Protein AF-A0A7J5X0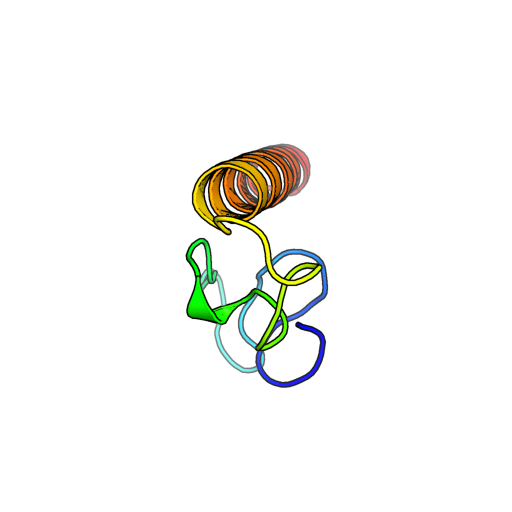U2-F1 (afdb_monomer_lite)

pLDDT: mean 91.57, std 4.62, range [80.0, 96.5]

Structure (mmCIF, N/CA/C/O backbone):
data_AF-A0A7J5X0U2-F1
#
_entry.id   AF-A0A7J5X0U2-F1
#
loop_
_atom_site.group_PDB
_atom_site.id
_atom_site.type_symbol
_atom_site.label_atom_id
_atom_site.label_alt_id
_atom_site.label_comp_id
_atom_site.label_asym_id
_atom_site.label_entity_id
_atom_site.label_seq_id
_atom_site.pdbx_PDB_ins_code
_atom_site.Cartn_x
_atom_site.Cartn_y
_atom_site.Cartn_z
_atom_site.occupancy
_atom_site.B_iso_or_equiv
_atom_site.auth_seq_id
_atom_site.auth_comp_id
_atom_site.auth_asym_id
_atom_site.auth_atom_id
_ato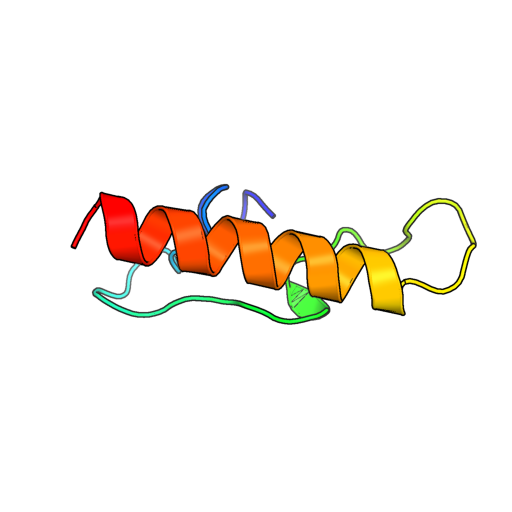m_site.pdbx_PDB_model_num
ATOM 1 N N . MET A 1 1 ? -4.279 -0.343 -6.235 1.00 80.00 1 MET A N 1
ATOM 2 C CA . MET A 1 1 ? -4.879 0.814 -5.521 1.00 80.00 1 MET A CA 1
ATOM 3 C C . MET A 1 1 ? -6.295 1.079 -5.999 1.00 80.00 1 MET A C 1
ATOM 5 O O . MET A 1 1 ? -6.585 0.787 -7.151 1.00 80.00 1 MET A O 1
ATOM 9 N N . GLY A 1 2 ? -7.163 1.643 -5.159 1.00 83.25 2 GLY A N 1
ATOM 10 C CA . GLY A 1 2 ? -8.461 2.179 -5.588 1.00 83.25 2 GLY A CA 1
ATOM 11 C C . GLY A 1 2 ? -9.582 1.152 -5.781 1.00 83.25 2 GLY A C 1
ATOM 12 O O . GLY A 1 2 ? -10.737 1.538 -5.652 1.00 83.25 2 GLY A O 1
ATOM 13 N N . GLU A 1 3 ? -9.254 -0.127 -5.977 1.00 88.12 3 GLU A N 1
ATOM 14 C CA . GLU A 1 3 ? -10.195 -1.252 -6.149 1.00 88.12 3 GLU A CA 1
ATOM 15 C C . GLU A 1 3 ? -10.517 -1.957 -4.814 1.00 88.12 3 GLU A C 1
ATOM 17 O O . GLU A 1 3 ? -11.566 -1.736 -4.214 1.00 88.12 3 GLU A O 1
ATOM 22 N N . ALA A 1 4 ? -9.580 -2.749 -4.277 1.00 91.56 4 ALA A N 1
ATOM 23 C CA . ALA A 1 4 ? -9.758 -3.469 -3.006 1.00 91.56 4 ALA A CA 1
ATOM 24 C C . ALA A 1 4 ? -9.569 -2.579 -1.762 1.00 91.56 4 ALA A C 1
ATOM 26 O O . ALA A 1 4 ? -10.166 -2.818 -0.715 1.00 91.56 4 ALA A O 1
ATOM 27 N N . ALA A 1 5 ? -8.765 -1.523 -1.893 1.00 92.88 5 ALA A N 1
ATOM 28 C CA . ALA A 1 5 ? -8.441 -0.581 -0.826 1.00 92.88 5 ALA A CA 1
ATOM 29 C C . ALA A 1 5 ? -8.599 0.868 -1.307 1.00 92.88 5 ALA A C 1
ATOM 31 O O . ALA A 1 5 ? -8.477 1.140 -2.512 1.00 92.88 5 ALA A O 1
ATOM 32 N N . SER A 1 6 ? -8.881 1.792 -0.388 1.00 92.88 6 SER A N 1
ATOM 33 C CA . SER A 1 6 ? -8.904 3.233 -0.653 1.00 92.88 6 SER A CA 1
ATOM 34 C C . SER A 1 6 ? -7.520 3.729 -1.104 1.00 92.88 6 SER A C 1
ATOM 36 O O . SER A 1 6 ? -6.538 2.985 -1.105 1.00 92.88 6 SER A O 1
ATOM 38 N N . MET A 1 7 ? -7.415 4.999 -1.502 1.00 91.81 7 MET A N 1
ATOM 39 C CA . MET A 1 7 ? -6.116 5.597 -1.854 1.00 91.81 7 MET A CA 1
ATOM 40 C C . MET A 1 7 ? -5.177 5.756 -0.651 1.00 91.81 7 MET A C 1
ATOM 42 O O . MET A 1 7 ? -3.985 5.998 -0.834 1.00 91.81 7 MET A O 1
ATOM 46 N N . ASP A 1 8 ? -5.700 5.582 0.559 1.00 91.62 8 ASP A N 1
ATOM 47 C CA . ASP A 1 8 ? -4.963 5.688 1.815 1.00 91.62 8 ASP A CA 1
ATOM 48 C C . ASP A 1 8 ? -4.796 4.310 2.476 1.00 91.62 8 ASP A C 1
ATOM 50 O O . ASP A 1 8 ? -4.615 4.204 3.678 1.00 91.62 8 ASP A O 1
ATOM 54 N N . GLY A 1 9 ? -4.891 3.231 1.691 1.00 93.06 9 GLY A N 1
ATOM 55 C CA . GLY A 1 9 ? -4.570 1.871 2.129 1.00 93.06 9 GLY A CA 1
ATOM 56 C C . GLY A 1 9 ? -5.670 1.152 2.914 1.00 93.06 9 GLY A C 1
ATOM 57 O O . GLY A 1 9 ? -5.549 -0.053 3.111 1.00 93.06 9 GLY A O 1
ATOM 58 N N . ALA A 1 10 ? -6.758 1.824 3.305 1.00 95.12 10 ALA A N 1
ATOM 59 C CA . ALA A 1 10 ? -7.865 1.199 4.040 1.00 95.12 10 ALA A CA 1
ATOM 60 C C . ALA A 1 10 ? -8.610 0.165 3.177 1.00 95.12 10 ALA A C 1
ATOM 62 O O . ALA A 1 10 ? -9.084 0.491 2.083 1.00 95.12 10 ALA A O 1
ATOM 63 N N . ILE A 1 11 ? -8.733 -1.075 3.656 1.00 96.00 11 ILE A N 1
ATOM 64 C CA . ILE A 1 11 ? -9.425 -2.154 2.943 1.00 96.00 11 ILE A CA 1
ATOM 65 C C . ILE A 1 11 ? -10.935 -1.917 2.972 1.00 96.00 11 ILE A C 1
ATOM 67 O O . ILE A 1 11 ? -11.538 -1.704 4.021 1.00 96.00 11 ILE A O 1
ATOM 71 N N . ARG A 1 12 ? -11.584 -2.001 1.809 1.00 93.25 12 ARG A N 1
ATOM 72 C CA . ARG A 1 12 ? -13.041 -1.862 1.732 1.00 93.25 12 ARG A CA 1
ATOM 73 C C . ARG A 1 12 ? -13.733 -3.043 2.417 1.00 93.25 12 ARG A C 1
ATOM 75 O O . ARG A 1 12 ? -13.419 -4.194 2.132 1.00 93.25 12 ARG A O 1
ATOM 82 N N . GLY A 1 13 ? -14.715 -2.749 3.268 1.00 95.25 13 GLY A N 1
ATOM 83 C CA . GLY A 1 13 ? -15.512 -3.759 3.976 1.00 95.25 13 GLY A CA 1
ATOM 84 C C . GLY A 1 13 ?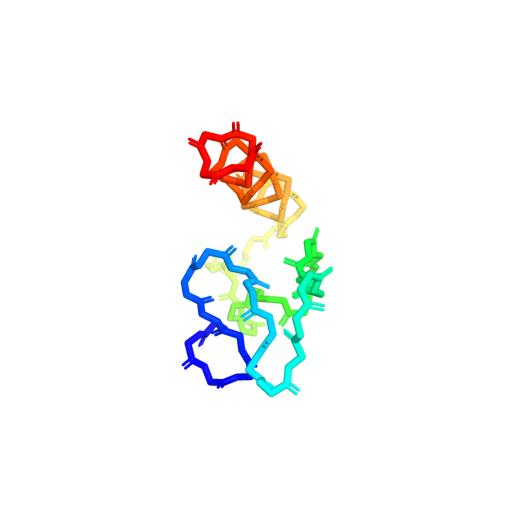 -14.922 -4.236 5.306 1.00 95.25 13 GLY A C 1
ATOM 85 O O . GLY A 1 13 ? -15.538 -5.078 5.952 1.00 95.25 13 GLY A O 1
ATOM 86 N N . TYR A 1 14 ? -13.777 -3.693 5.726 1.00 95.56 14 TYR A N 1
ATOM 87 C CA . TYR A 1 14 ? -13.166 -3.982 7.019 1.00 95.56 14 TYR A CA 1
ATOM 88 C C . TYR A 1 14 ? -12.777 -2.687 7.723 1.00 95.56 14 TYR A C 1
ATOM 90 O O . TYR A 1 14 ? -12.110 -1.835 7.139 1.00 95.56 14 TYR A O 1
ATOM 98 N N . ASP A 1 15 ? -13.144 -2.572 8.995 1.00 93.38 15 ASP A N 1
ATOM 99 C CA . ASP A 1 15 ? -12.684 -1.476 9.841 1.00 93.38 15 ASP A CA 1
ATOM 100 C C . ASP A 1 15 ? -11.264 -1.762 10.343 1.00 93.38 15 ASP A C 1
ATOM 102 O O . ASP A 1 15 ? -10.929 -2.896 10.692 1.00 93.38 15 ASP A O 1
ATOM 106 N N . ASN A 1 16 ? -10.432 -0.720 10.405 1.00 92.88 16 ASN A N 1
ATOM 107 C CA . ASN A 1 16 ? -9.062 -0.772 10.928 1.00 92.88 16 ASN A CA 1
ATOM 108 C C . ASN A 1 16 ? -8.123 -1.783 10.237 1.00 92.88 16 ASN A C 1
ATOM 110 O O . ASN A 1 16 ? -7.137 -2.220 10.832 1.00 92.88 16 ASN A O 1
ATOM 114 N N . LEU A 1 17 ? -8.399 -2.146 8.981 1.00 95.06 17 LEU A N 1
ATOM 115 C CA . LEU A 1 17 ? -7.548 -3.026 8.180 1.00 95.06 17 LEU A CA 1
ATOM 116 C C . LEU A 1 17 ? -6.922 -2.252 7.016 1.00 95.06 17 LEU A C 1
ATOM 118 O O . LEU A 1 17 ? -7.637 -1.643 6.221 1.00 95.06 17 LEU A O 1
ATOM 122 N N . TYR A 1 18 ? -5.593 -2.318 6.890 1.00 95.25 18 TYR A N 1
ATOM 123 C CA . TYR A 1 18 ? -4.828 -1.529 5.920 1.00 95.25 18 TYR A CA 1
ATOM 124 C C . TYR A 1 18 ? -3.819 -2.386 5.145 1.00 95.25 18 TYR A C 1
ATOM 126 O O . TYR A 1 18 ? -3.208 -3.296 5.706 1.00 95.25 18 TYR A O 1
ATOM 134 N N . VAL A 1 19 ? -3.621 -2.078 3.859 1.00 95.19 19 VAL A N 1
ATOM 135 C CA . VAL A 1 19 ? -2.561 -2.659 3.018 1.00 95.19 19 VAL A CA 1
ATOM 136 C C . VAL A 1 19 ? -1.366 -1.714 2.935 1.00 95.19 19 VAL A C 1
ATOM 138 O O . VAL A 1 19 ? -1.519 -0.526 2.663 1.00 95.19 19 VAL A O 1
ATOM 141 N N . VAL A 1 20 ? -0.168 -2.252 3.169 1.00 95.06 20 VAL A N 1
ATOM 142 C CA . VAL A 1 20 ? 1.062 -1.460 3.344 1.00 95.06 20 VAL A CA 1
ATOM 143 C C . VAL A 1 20 ? 2.269 -2.105 2.642 1.00 95.06 20 VAL A C 1
ATOM 145 O O . VAL A 1 20 ? 3.416 -1.918 3.036 1.00 95.06 20 VAL A O 1
ATOM 148 N N . ASP A 1 21 ? 2.012 -2.906 1.605 1.00 93.38 21 ASP A N 1
ATOM 149 C CA . ASP A 1 21 ? 3.015 -3.707 0.900 1.00 93.38 21 ASP A CA 1
ATOM 150 C C . ASP A 1 21 ? 2.925 -3.572 -0.635 1.00 93.38 21 ASP A C 1
ATOM 152 O O . ASP A 1 21 ? 2.196 -2.742 -1.189 1.00 93.38 21 ASP A O 1
ATOM 156 N N . GLY A 1 22 ? 3.686 -4.412 -1.343 1.00 90.19 22 GLY A N 1
ATOM 157 C CA . GLY A 1 22 ? 3.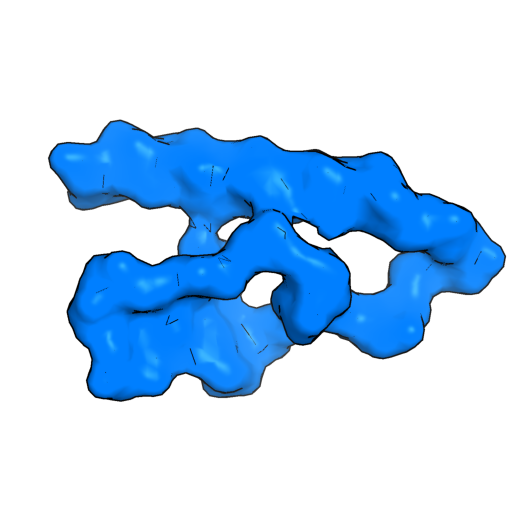740 -4.433 -2.805 1.00 90.19 22 GLY A CA 1
ATOM 158 C C . GLY A 1 22 ? 2.423 -4.774 -3.504 1.00 90.19 22 GLY A C 1
ATOM 159 O O . GLY A 1 22 ? 2.267 -4.407 -4.665 1.00 90.19 22 GLY A O 1
ATOM 160 N N . SER A 1 23 ? 1.460 -5.410 -2.830 1.00 91.75 23 SER A N 1
ATOM 161 C CA . SER A 1 23 ? 0.155 -5.729 -3.427 1.00 91.75 23 SER A CA 1
ATOM 162 C C . SER A 1 23 ? -0.685 -4.479 -3.702 1.00 91.75 23 SER A C 1
ATOM 164 O O . SER A 1 23 ? -1.569 -4.486 -4.562 1.00 91.75 23 SER A O 1
ATOM 166 N N . PHE A 1 24 ? -0.396 -3.380 -2.999 1.00 91.62 24 PHE A N 1
ATOM 167 C CA . PHE A 1 24 ? -1.097 -2.122 -3.198 1.00 91.62 24 PHE A CA 1
ATOM 168 C C . PHE A 1 24 ? -0.668 -1.419 -4.490 1.00 91.62 24 PHE A C 1
ATOM 170 O O . PHE A 1 24 ? -1.475 -0.720 -5.111 1.00 91.62 24 PHE A O 1
ATOM 177 N N . VAL A 1 25 ? 0.577 -1.635 -4.914 1.00 88.31 25 VAL A N 1
ATOM 178 C CA . VAL A 1 25 ? 1.217 -1.000 -6.068 1.00 88.31 25 VAL A CA 1
ATOM 179 C C . VAL A 1 25 ? 0.627 -1.526 -7.389 1.00 88.31 25 VAL A C 1
ATOM 181 O O . VAL A 1 25 ? 0.342 -2.717 -7.502 1.00 88.31 25 VAL A O 1
ATOM 184 N N . PRO A 1 26 ? 0.421 -0.679 -8.419 1.00 81.31 26 PRO A N 1
ATOM 185 C CA . PRO A 1 26 ? 0.058 -1.161 -9.753 1.00 81.31 26 PRO A CA 1
ATOM 186 C C . PRO A 1 26 ? 1.142 -2.095 -10.314 1.00 81.31 26 PRO A C 1
ATOM 188 O O . PRO A 1 26 ? 2.328 -1.874 -10.087 1.00 81.31 26 PRO A O 1
ATOM 191 N N . GLY A 1 27 ? 0.736 -3.126 -11.067 1.00 80.94 27 GLY A N 1
ATOM 192 C CA . GLY A 1 27 ? 1.570 -4.293 -11.411 1.00 80.94 27 GLY A CA 1
ATOM 193 C C . GLY A 1 27 ? 2.939 -4.029 -12.060 1.00 80.94 27 GLY A C 1
ATOM 194 O O . GLY A 1 27 ? 3.769 -4.931 -12.090 1.00 80.94 27 GLY A O 1
ATOM 195 N N . ALA A 1 28 ? 3.210 -2.814 -12.540 1.00 82.62 28 ALA A N 1
ATOM 196 C CA . ALA A 1 28 ? 4.559 -2.358 -12.847 1.00 82.62 28 ALA A CA 1
ATOM 197 C C . ALA A 1 28 ? 4.748 -0.896 -12.420 1.00 82.62 28 ALA A C 1
ATOM 199 O O . ALA A 1 28 ? 3.901 -0.043 -12.687 1.00 82.62 28 ALA A O 1
ATOM 200 N N . VAL A 1 29 ? 5.909 -0.597 -11.831 1.00 84.38 29 VAL A N 1
ATOM 201 C CA . VAL A 1 29 ? 6.335 0.769 -11.499 1.00 84.38 29 VAL A CA 1
ATOM 202 C C . VAL A 1 29 ? 7.476 1.161 -12.426 1.00 84.38 29 VAL A C 1
ATOM 204 O O . VAL A 1 29 ? 8.643 0.971 -12.105 1.00 84.38 29 VAL A O 1
ATOM 207 N N . GLY A 1 30 ? 7.147 1.633 -13.629 1.00 84.38 30 GLY A N 1
ATOM 208 C CA . GLY A 1 30 ? 8.137 2.194 -14.559 1.00 84.38 30 GLY A CA 1
ATOM 209 C C . GLY A 1 30 ? 9.248 1.238 -15.019 1.00 84.38 30 GLY A C 1
ATOM 210 O O . GLY A 1 30 ? 10.291 1.714 -15.450 1.00 84.38 30 GLY A O 1
ATOM 211 N N . LEU A 1 31 ? 9.044 -0.085 -14.922 1.00 85.88 31 LEU A N 1
ATOM 212 C CA . LEU A 1 31 ? 10.043 -1.124 -15.236 1.00 85.88 31 LEU A CA 1
ATOM 213 C C . LEU A 1 31 ? 11.360 -0.990 -14.440 1.00 85.88 31 LEU A C 1
ATOM 215 O O . LEU A 1 31 ? 12.411 -1.441 -14.892 1.00 85.88 31 LEU A O 1
ATOM 219 N N . VAL A 1 32 ? 11.300 -0.392 -13.247 1.00 90.00 32 VAL A N 1
ATOM 220 C CA . VAL A 1 32 ? 12.418 -0.304 -12.297 1.00 90.00 32 VAL A CA 1
ATOM 221 C C . VAL A 1 32 ? 12.139 -1.137 -11.047 1.00 90.00 32 VAL A C 1
ATOM 223 O O . VAL A 1 32 ? 11.030 -1.632 -10.839 1.00 90.00 32 VAL A O 1
ATOM 226 N N . THR A 1 33 ? 13.149 -1.294 -10.190 1.00 91.69 33 THR A N 1
ATOM 227 C CA . THR A 1 33 ? 12.997 -1.972 -8.898 1.00 91.69 33 THR A CA 1
ATOM 228 C C . THR A 1 33 ? 11.927 -1.273 -8.044 1.00 91.69 33 THR A C 1
ATOM 230 O O . THR A 1 33 ? 12.093 -0.098 -7.716 1.00 91.69 33 THR A O 1
ATOM 233 N N . PRO A 1 34 ? 10.860 -1.972 -7.613 1.00 91.81 34 PRO A N 1
ATOM 234 C CA . PRO A 1 34 ? 9.719 -1.339 -6.948 1.00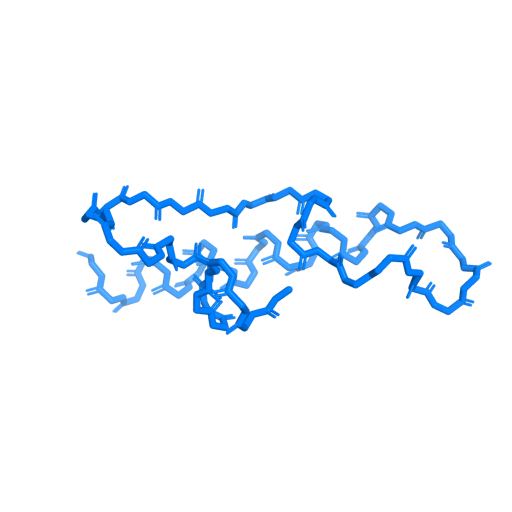 91.81 34 PRO A CA 1
ATOM 235 C C . PRO A 1 34 ? 9.950 -1.043 -5.458 1.00 91.81 34 PRO A C 1
ATOM 237 O O . PRO A 1 34 ? 9.115 -0.396 -4.834 1.00 91.81 34 PRO A O 1
ATOM 240 N N . ALA A 1 35 ? 11.060 -1.503 -4.870 1.00 94.50 35 ALA A N 1
ATOM 241 C CA . ALA A 1 35 ? 11.288 -1.478 -3.422 1.00 94.50 35 ALA A CA 1
ATOM 242 C C . ALA A 1 35 ? 11.128 -0.081 -2.795 1.00 94.50 35 ALA A C 1
ATOM 244 O O . ALA A 1 35 ? 10.421 0.064 -1.801 1.00 94.50 35 ALA A O 1
ATOM 245 N N . LEU A 1 36 ? 11.727 0.955 -3.394 1.00 94.81 36 LEU A N 1
ATOM 246 C CA . LEU A 1 36 ? 11.629 2.323 -2.868 1.00 94.81 36 LEU A CA 1
ATOM 247 C C . LEU A 1 36 ? 10.229 2.919 -3.041 1.00 94.81 36 LEU A C 1
ATOM 249 O O . LEU A 1 36 ? 9.779 3.682 -2.194 1.00 94.81 36 LEU A O 1
ATOM 253 N N . THR A 1 37 ? 9.513 2.548 -4.102 1.00 94.62 37 THR A N 1
ATOM 254 C CA . THR A 1 37 ? 8.123 2.975 -4.290 1.00 94.62 37 THR A CA 1
ATOM 255 C C . THR A 1 37 ? 7.204 2.331 -3.260 1.00 94.62 37 THR A C 1
ATOM 257 O O . THR A 1 37 ? 6.342 3.011 -2.715 1.00 94.62 37 THR A O 1
ATOM 260 N N . ILE A 1 38 ? 7.407 1.046 -2.958 1.00 95.00 38 ILE A N 1
ATOM 261 C CA . ILE A 1 38 ? 6.668 0.344 -1.902 1.00 95.00 38 ILE A CA 1
ATOM 262 C C . ILE A 1 38 ? 6.925 1.017 -0.551 1.00 95.00 38 ILE A C 1
ATOM 264 O O . ILE A 1 38 ? 5.969 1.339 0.148 1.00 95.00 38 ILE A O 1
ATOM 268 N N . ALA A 1 39 ? 8.190 1.293 -0.218 1.00 96.31 39 ALA A N 1
ATOM 269 C CA . ALA A 1 39 ? 8.553 1.969 1.027 1.00 96.31 39 ALA A CA 1
ATOM 270 C C . ALA A 1 39 ? 7.900 3.357 1.144 1.00 96.31 39 ALA A C 1
ATOM 272 O O . ALA A 1 39 ? 7.238 3.639 2.137 1.00 96.31 39 ALA A O 1
ATOM 273 N N . ALA A 1 40 ? 7.987 4.185 0.099 1.00 94.81 40 ALA A N 1
ATOM 274 C CA . ALA A 1 40 ? 7.381 5.517 0.100 1.00 94.81 40 ALA A CA 1
ATOM 275 C C . ALA A 1 40 ? 5.847 5.474 0.250 1.00 94.81 40 ALA A C 1
ATOM 277 O O . ALA A 1 40 ? 5.247 6.325 0.906 1.00 94.81 40 ALA A O 1
ATOM 278 N N . LEU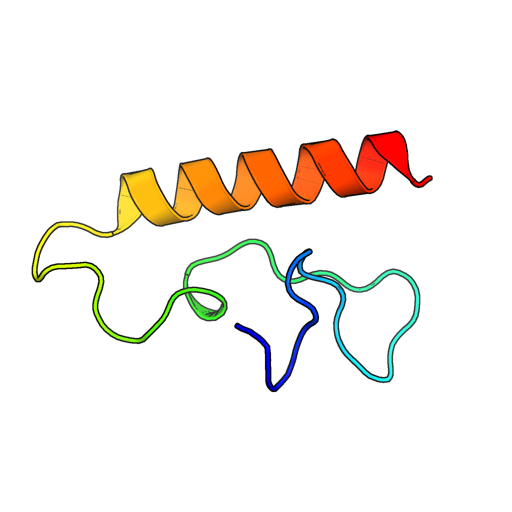 A 1 41 ? 5.188 4.478 -0.349 1.00 94.31 41 LEU A N 1
ATOM 279 C CA . LEU A 1 41 ? 3.746 4.285 -0.190 1.00 94.31 41 LEU A CA 1
ATOM 280 C C . LEU A 1 41 ? 3.374 3.804 1.212 1.00 94.31 41 LEU A C 1
ATOM 282 O O . LEU A 1 41 ? 2.339 4.222 1.735 1.00 94.31 41 LEU A O 1
ATOM 286 N N . ALA A 1 42 ? 4.205 2.957 1.818 1.00 95.19 42 ALA A N 1
ATOM 287 C CA . ALA A 1 42 ? 4.019 2.502 3.186 1.00 95.19 42 ALA A CA 1
ATOM 288 C C . ALA A 1 42 ? 4.141 3.658 4.189 1.00 95.19 42 ALA A C 1
ATOM 290 O O . ALA A 1 42 ? 3.271 3.810 5.050 1.00 95.19 42 ALA A O 1
ATOM 291 N N . GLU A 1 43 ? 5.155 4.511 4.023 1.00 96.50 43 GLU A N 1
ATOM 292 C CA . GLU A 1 43 ? 5.333 5.735 4.814 1.00 96.50 43 GLU A CA 1
ATOM 293 C C . GLU A 1 43 ? 4.118 6.657 4.670 1.00 96.50 43 GLU A C 1
ATOM 295 O O . GLU A 1 43 ? 3.458 6.957 5.661 1.00 96.50 43 GLU A O 1
ATOM 300 N N . ARG A 1 44 ? 3.723 6.996 3.432 1.00 94.81 44 ARG A N 1
ATOM 301 C CA . ARG A 1 44 ? 2.543 7.840 3.174 1.00 94.81 44 ARG A CA 1
ATOM 302 C C . ARG A 1 44 ? 1.268 7.294 3.827 1.00 94.81 44 ARG A C 1
ATOM 304 O O . ARG A 1 44 ? 0.457 8.066 4.331 1.00 94.81 44 ARG A O 1
ATOM 311 N N . THR A 1 45 ? 1.048 5.985 3.746 1.00 94.38 45 THR A N 1
ATOM 312 C CA . THR A 1 45 ? -0.154 5.332 4.292 1.00 94.38 45 THR A CA 1
ATOM 313 C C . THR A 1 45 ? -0.165 5.397 5.816 1.00 94.38 45 THR A C 1
ATOM 315 O O . THR A 1 45 ? -1.184 5.733 6.414 1.00 94.38 45 THR A O 1
ATOM 318 N N . THR A 1 46 ? 0.985 5.144 6.439 1.00 94.56 46 THR A N 1
ATOM 319 C CA . THR A 1 46 ? 1.139 5.180 7.898 1.00 94.56 46 THR A CA 1
ATOM 320 C C . THR A 1 46 ? 0.996 6.599 8.444 1.00 94.56 46 THR A C 1
ATOM 322 O O . THR A 1 46 ? 0.282 6.803 9.421 1.00 94.56 46 THR A O 1
ATOM 325 N N . ASP A 1 47 ? 1.591 7.592 7.779 1.00 96.06 47 ASP A N 1
ATOM 326 C CA . ASP A 1 47 ? 1.458 9.003 8.161 1.00 96.06 47 ASP A CA 1
ATOM 327 C C . ASP A 1 47 ? -0.004 9.452 8.168 1.00 96.06 47 ASP A C 1
ATOM 329 O O . ASP A 1 47 ? -0.455 10.135 9.087 1.00 96.06 47 ASP A O 1
ATOM 333 N N . ARG A 1 48 ? -0.776 9.043 7.157 1.00 92.88 48 ARG A N 1
ATOM 334 C CA . ARG A 1 48 ? -2.205 9.360 7.095 1.00 92.88 48 ARG A CA 1
ATOM 335 C C . ARG A 1 48 ? -3.016 8.637 8.152 1.00 92.88 48 ARG A C 1
ATOM 337 O O . ARG A 1 48 ? -3.897 9.253 8.739 1.00 92.88 48 ARG A O 1
ATOM 344 N N . PHE A 1 49 ? -2.699 7.372 8.414 1.00 93.12 49 PHE A N 1
ATOM 345 C CA . PHE A 1 49 ? -3.330 6.627 9.495 1.00 93.12 49 PHE A CA 1
ATOM 346 C C . PHE A 1 49 ? -3.185 7.369 10.832 1.00 93.12 49 PHE A C 1
ATOM 348 O O . PHE A 1 49 ? -4.192 7.609 11.487 1.00 93.12 49 PHE A O 1
ATOM 355 N N . LEU A 1 50 ? -1.966 7.813 11.167 1.00 95.19 50 LEU A N 1
ATOM 356 C CA . LEU A 1 50 ? -1.662 8.569 12.391 1.00 95.19 50 LEU A CA 1
ATOM 357 C C . LEU A 1 50 ? -2.287 9.973 12.437 1.00 95.19 50 LEU A C 1
ATOM 359 O O . LEU A 1 50 ? -2.461 10.536 13.512 1.00 95.19 50 LEU A O 1
ATOM 363 N N . ALA A 1 51 ? -2.558 10.588 11.285 1.00 93.69 51 ALA A N 1
ATOM 364 C CA . ALA A 1 51 ? -3.201 11.900 11.229 1.00 93.69 51 ALA A CA 1
ATOM 365 C C . ALA A 1 51 ? -4.726 11.817 11.413 1.00 93.69 51 ALA A C 1
ATOM 367 O O . ALA A 1 51 ? -5.351 12.791 11.831 1.00 93.69 51 ALA A O 1
ATOM 368 N N . GLU A 1 52 ? -5.321 10.679 11.054 1.00 87.00 52 GLU A N 1
ATOM 369 C CA . GLU A 1 52 ? -6.768 10.458 11.060 1.00 87.00 52 GLU A CA 1
ATOM 370 C C . GLU A 1 52 ? -7.253 9.679 12.306 1.00 87.00 52 GLU A C 1
ATOM 372 O O . GLU A 1 52 ? -8.453 9.713 12.587 1.00 87.00 52 GLU A O 1
ATOM 377 N N . HIS A 1 53 ? -6.354 9.022 13.060 1.00 80.12 53 HIS A N 1
ATOM 378 C CA . HIS A 1 53 ? -6.644 8.195 14.249 1.00 80.12 53 HIS A CA 1
ATOM 379 C C . HIS A 1 53 ? -5.692 8.497 15.412 1.00 80.12 53 HIS A C 1
ATOM 381 O O . HIS A 1 53 ? -6.176 8.497 16.569 1.00 80.12 53 HIS A O 1
#

Foldseek 3Di:
DPPQAHLLQHGPPDPPDGDQAPVVDDPDDVVDDCVVVSVVSNVSSVVVVVVVD

Secondary structure (DSSP, 8-state):
--SSB-TTSBBTT-TT-B--SGGGS-S-STTS--HHHHHHHHHHHHHHHHHH-

Radius of gyration: 11.3 Å; chains: 1; bounding box: 28×18×30 Å

Sequence (53 aa):
MGEAASMDGAIRGYDNLYVVDGSFVPGAVGLVTPALTIAALAERTTDRFLAEH